Protein AF-A0A4Q3RS38-F1 (afdb_monomer)

pLDDT: mean 78.44, std 14.87, range [48.41, 98.0]

Secondary structure (DSSP, 8-state):
-HHHHHHHHHHHHHHHHHHHHHHHHHHTTGGGG-S-HHHHHHHHHHHHHHHHHHHHHHHHH--

Sequence (63 aa):
MEVIFILVAISMVVAGGFLISFLRNMKSGQYDDMYTPSVRILFDNHKKTDNKQEDVTIRGIKK

Solvent-accessible surface area (backbone atoms only — not comparable to full-atom values): 3840 Å² total; per-residue (Å²): 119,70,66,57,57,57,53,52,54,53,49,51,52,53,53,50,51,51,52,53,51,50,56,51,51,70,68,64,51,80,72,75,72,76,69,51,67,73,62,53,56,66,58,57,61,65,62,56,61,65,62,51,57,56,58,54,53,57,56,60,72,76,102

Radius of gyration: 28.15 Å; Cα contacts (8 Å, |Δi|>4): 2; chains: 1; bounding box: 76×16×57 Å

Foldseek 3Di:
DVVVVVVVVVVVVVVVVVVVVVVVVVVVPPVPPPDDPVNVVVVVVVVVVVVVVVVVVVVVVVD

Structure (mmCIF, N/CA/C/O backbone):
data_AF-A0A4Q3RS38-F1
#
_entry.id   AF-A0A4Q3RS38-F1
#
loop_
_atom_site.group_PDB
_atom_site.id
_atom_site.type_symbol
_atom_site.label_atom_id
_atom_site.label_alt_id
_atom_site.label_comp_id
_atom_site.label_asym_id
_atom_site.label_entity_id
_atom_site.label_seq_id
_atom_site.pdbx_PDB_ins_code
_atom_site.Cartn_x
_atom_site.Cartn_y
_atom_site.Cartn_z
_atom_site.occupancy
_atom_site.B_iso_or_equiv
_atom_site.auth_seq_id
_atom_site.auth_comp_id
_atom_site.auth_asym_id
_atom_site.auth_atom_id
_atom_site.pdbx_PDB_model_num
ATOM 1 N N . MET A 1 1 ? 20.610 -4.177 -19.988 1.00 76.44 1 MET A N 1
ATOM 2 C CA . MET A 1 1 ? 20.699 -2.863 -19.310 1.00 76.44 1 MET A CA 1
ATOM 3 C C . MET A 1 1 ? 19.355 -2.142 -19.306 1.00 76.44 1 MET A C 1
ATOM 5 O O . MET A 1 1 ? 18.955 -1.661 -18.261 1.00 76.44 1 MET A O 1
ATOM 9 N N . GLU A 1 2 ? 18.624 -2.124 -20.423 1.00 88.75 2 GLU A N 1
ATOM 10 C CA . GLU A 1 2 ? 17.303 -1.478 -20.546 1.00 88.75 2 GLU A CA 1
ATOM 11 C C . GLU A 1 2 ? 16.227 -2.033 -19.589 1.00 88.75 2 GLU A C 1
ATOM 13 O O . GLU A 1 2 ? 15.491 -1.277 -18.963 1.00 88.75 2 GLU A O 1
ATOM 18 N N . VAL A 1 3 ? 16.207 -3.354 -19.383 1.00 94.00 3 VAL A N 1
ATOM 19 C CA . VAL A 1 3 ? 15.248 -4.038 -18.492 1.00 94.00 3 VAL A CA 1
ATOM 20 C C . VAL A 1 3 ? 15.305 -3.526 -17.046 1.00 94.00 3 VAL A C 1
ATOM 22 O O . VAL A 1 3 ? 14.277 -3.483 -16.372 1.00 94.00 3 VAL A O 1
ATOM 25 N N . ILE A 1 4 ? 16.479 -3.084 -16.573 1.00 95.44 4 ILE A N 1
ATOM 26 C CA . ILE A 1 4 ? 16.637 -2.544 -15.214 1.00 95.44 4 ILE A CA 1
ATOM 27 C C . ILE A 1 4 ? 15.791 -1.277 -15.029 1.00 95.44 4 ILE A C 1
ATOM 29 O O . ILE A 1 4 ? 15.169 -1.108 -13.986 1.00 95.44 4 ILE A O 1
ATOM 33 N N . PHE A 1 5 ? 15.719 -0.411 -16.043 1.00 94.88 5 PHE A N 1
ATOM 34 C CA . PHE A 1 5 ? 14.982 0.850 -15.951 1.00 94.88 5 PHE A CA 1
ATOM 35 C C . PHE A 1 5 ? 13.473 0.611 -15.872 1.00 94.88 5 PHE A C 1
ATOM 37 O O . PHE A 1 5 ? 12.789 1.241 -15.067 1.00 94.88 5 PHE A O 1
ATOM 44 N N . ILE A 1 6 ? 12.967 -0.356 -16.641 1.00 95.06 6 ILE A N 1
ATOM 45 C CA . ILE A 1 6 ? 11.559 -0.774 -16.591 1.00 95.06 6 ILE A CA 1
ATOM 46 C C . ILE A 1 6 ? 11.228 -1.366 -15.216 1.00 95.06 6 ILE A C 1
ATOM 48 O O . ILE A 1 6 ? 10.206 -1.026 -14.621 1.00 95.06 6 ILE A O 1
ATOM 52 N N . LEU A 1 7 ? 12.112 -2.207 -14.675 1.00 95.31 7 LEU A N 1
ATOM 53 C CA . LEU A 1 7 ? 11.911 -2.836 -13.372 1.00 95.31 7 LEU A CA 1
ATOM 54 C C . LEU A 1 7 ? 11.881 -1.808 -12.228 1.00 95.31 7 LEU A C 1
ATOM 56 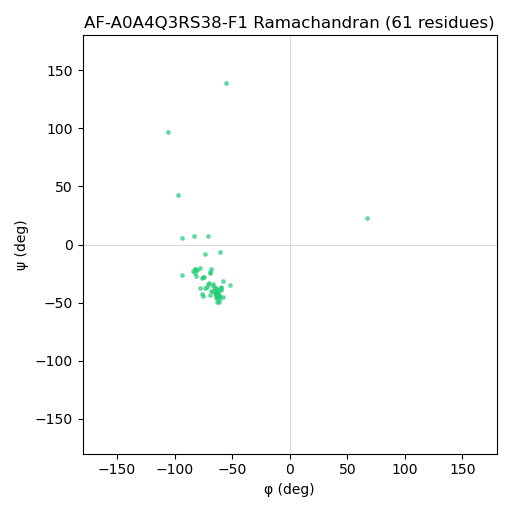O O . LEU A 1 7 ? 11.053 -1.917 -11.325 1.00 95.31 7 LEU A O 1
ATOM 60 N N . VAL A 1 8 ? 12.739 -0.785 -12.293 1.00 96.38 8 VAL A N 1
ATOM 61 C CA . VAL A 1 8 ? 12.762 0.331 -11.331 1.00 96.38 8 VAL A CA 1
ATOM 62 C C . VAL A 1 8 ? 11.494 1.185 -11.427 1.00 96.38 8 VAL A C 1
ATOM 64 O O . VAL A 1 8 ? 10.934 1.574 -10.404 1.00 96.38 8 VAL A O 1
ATOM 67 N N . ALA A 1 9 ? 10.993 1.449 -12.635 1.00 96.56 9 ALA A N 1
ATOM 68 C CA . ALA A 1 9 ? 9.751 2.199 -12.804 1.00 96.56 9 ALA A CA 1
ATOM 69 C C . ALA A 1 9 ? 8.551 1.450 -12.199 1.00 96.56 9 ALA A C 1
ATOM 71 O O . ALA A 1 9 ? 7.761 2.030 -11.452 1.00 96.56 9 ALA A O 1
ATOM 72 N N . ILE A 1 10 ? 8.444 0.143 -12.463 1.00 97.25 10 ILE A N 1
ATOM 73 C CA . ILE A 1 10 ? 7.381 -0.702 -11.902 1.00 97.25 10 ILE A CA 1
ATOM 74 C C . ILE A 1 10 ? 7.487 -0.760 -10.373 1.00 97.25 10 ILE A C 1
ATOM 76 O O . ILE A 1 10 ? 6.470 -0.635 -9.689 1.00 97.25 10 ILE A O 1
ATOM 80 N N . SER A 1 11 ? 8.694 -0.895 -9.814 1.00 97.31 11 SER A N 1
ATOM 81 C CA . SER A 1 11 ? 8.870 -0.949 -8.360 1.00 97.31 11 SER A CA 1
ATOM 82 C C . SER A 1 11 ? 8.480 0.363 -7.672 1.00 97.31 11 SER A C 1
ATOM 84 O O . SER A 1 11 ? 7.836 0.314 -6.624 1.00 97.31 11 SER A O 1
ATOM 86 N N . MET A 1 12 ? 8.764 1.524 -8.278 1.00 97.19 12 MET A N 1
ATOM 87 C CA . MET A 1 12 ? 8.294 2.827 -7.785 1.00 97.19 12 MET A CA 1
ATOM 88 C C . MET A 1 12 ? 6.767 2.923 -7.757 1.00 97.19 12 MET A C 1
ATOM 90 O O . MET A 1 12 ? 6.207 3.405 -6.772 1.00 97.19 12 MET A O 1
ATOM 94 N N . VAL A 1 13 ? 6.086 2.452 -8.808 1.00 97.56 13 VAL A N 1
ATOM 95 C CA . VAL A 1 13 ? 4.614 2.460 -8.872 1.00 97.56 13 VAL A CA 1
ATOM 96 C C . VAL A 1 13 ? 4.022 1.560 -7.791 1.00 97.56 13 VAL A C 1
ATOM 98 O O . VAL A 1 13 ? 3.119 1.982 -7.068 1.00 97.56 13 VAL A O 1
ATOM 101 N N . VAL A 1 14 ? 4.554 0.345 -7.635 1.00 97.81 14 VAL A N 1
ATOM 102 C CA . VAL A 1 14 ? 4.100 -0.602 -6.608 1.00 97.81 14 VAL A CA 1
ATOM 103 C C . VAL A 1 14 ? 4.342 -0.037 -5.207 1.00 97.81 14 VAL A C 1
ATOM 105 O O . VAL A 1 14 ? 3.412 0.014 -4.404 1.00 97.81 14 VAL A O 1
ATOM 108 N N . ALA A 1 15 ? 5.550 0.455 -4.920 1.00 97.69 15 ALA A N 1
ATOM 109 C CA . ALA A 1 15 ? 5.890 1.035 -3.622 1.00 97.69 15 ALA A CA 1
ATOM 110 C C . ALA A 1 15 ? 5.021 2.260 -3.290 1.00 97.69 15 ALA A C 1
ATOM 112 O O . ALA A 1 15 ? 4.477 2.352 -2.189 1.00 97.69 15 ALA A O 1
ATOM 113 N N . GLY A 1 16 ? 4.830 3.170 -4.250 1.00 98.00 16 GLY A N 1
ATOM 114 C CA . GLY A 1 16 ? 3.965 4.338 -4.090 1.00 98.00 16 GLY A CA 1
ATOM 115 C C . GLY A 1 16 ? 2.498 3.959 -3.878 1.00 98.00 16 GLY A C 1
ATOM 116 O O . GLY A 1 16 ? 1.842 4.500 -2.987 1.00 98.00 16 GLY A O 1
ATOM 117 N N . GLY A 1 17 ? 1.989 2.987 -4.638 1.00 97.56 17 GLY A N 1
ATOM 118 C CA . GLY A 1 17 ? 0.623 2.480 -4.499 1.00 97.56 17 GLY A CA 1
ATOM 119 C C . GLY A 1 17 ? 0.364 1.851 -3.129 1.00 97.56 17 GLY A C 1
ATOM 120 O O . GLY A 1 17 ? -0.654 2.146 -2.493 1.00 97.56 17 GLY A O 1
ATOM 121 N N . PHE A 1 18 ? 1.308 1.047 -2.633 1.00 96.50 18 PHE A N 1
ATOM 122 C CA . PHE A 1 18 ? 1.243 0.479 -1.287 1.00 96.50 18 PHE A CA 1
ATOM 123 C C . PHE A 1 18 ? 1.303 1.558 -0.207 1.00 96.50 18 PHE A C 1
ATOM 125 O O . PHE A 1 18 ? 0.499 1.521 0.722 1.00 96.50 18 PHE A O 1
ATOM 132 N N . LEU A 1 19 ? 2.186 2.549 -0.346 1.00 96.25 19 LEU A N 1
ATOM 133 C CA . LEU A 1 19 ? 2.301 3.652 0.607 1.00 96.25 19 LEU A CA 1
ATOM 134 C C . LEU A 1 19 ? 1.008 4.476 0.689 1.00 96.25 19 LEU A C 1
ATOM 136 O O . LEU A 1 19 ? 0.514 4.747 1.781 1.00 96.25 19 LEU A O 1
ATOM 140 N N . ILE A 1 20 ? 0.418 4.840 -0.454 1.00 96.12 20 ILE A N 1
ATOM 141 C CA . ILE A 1 20 ? -0.844 5.593 -0.495 1.00 96.12 20 ILE A CA 1
ATOM 142 C C . ILE A 1 20 ? -1.979 4.772 0.122 1.00 96.12 20 ILE A C 1
ATOM 144 O O . ILE A 1 20 ? -2.752 5.298 0.924 1.00 96.12 20 ILE A O 1
ATOM 148 N N . SER A 1 21 ? -2.076 3.486 -0.219 1.00 94.56 21 SER A N 1
ATOM 149 C CA . SER A 1 21 ? -3.098 2.587 0.331 1.00 94.56 21 SER A CA 1
ATOM 150 C C . SER A 1 21 ? -2.950 2.430 1.846 1.00 94.56 21 SER A C 1
ATOM 152 O O . SER A 1 21 ? -3.938 2.518 2.572 1.00 94.56 21 SER A O 1
ATOM 154 N N . PHE A 1 22 ? -1.715 2.296 2.334 1.00 91.81 22 PHE A N 1
ATOM 155 C CA . PHE A 1 22 ? -1.393 2.227 3.756 1.00 91.81 22 PHE A CA 1
ATOM 156 C C . PHE A 1 22 ? -1.804 3.502 4.504 1.00 91.81 22 PHE A C 1
ATOM 158 O O . PHE A 1 22 ? -2.521 3.430 5.502 1.00 91.81 22 PHE A O 1
ATOM 165 N N . LEU A 1 23 ? -1.439 4.681 3.988 1.00 92.81 23 LEU A N 1
ATOM 166 C CA . LEU A 1 23 ? -1.816 5.963 4.593 1.00 92.81 23 LEU A CA 1
ATOM 167 C C . LEU A 1 23 ? -3.335 6.184 4.584 1.00 92.81 23 LEU A C 1
ATOM 169 O O . LEU A 1 23 ? -3.889 6.720 5.545 1.00 92.81 23 LEU A O 1
ATOM 173 N N . ARG A 1 24 ? -4.028 5.758 3.520 1.00 91.06 24 ARG A N 1
ATOM 174 C CA . ARG A 1 24 ? -5.497 5.783 3.462 1.00 91.06 24 ARG A CA 1
ATOM 175 C C . ARG A 1 24 ? -6.112 4.857 4.508 1.00 91.06 24 ARG A C 1
ATOM 177 O O . ARG A 1 24 ? -7.057 5.269 5.171 1.00 91.06 24 ARG A O 1
ATOM 184 N N . ASN A 1 25 ? -5.560 3.660 4.698 1.00 89.44 25 ASN A N 1
ATOM 185 C CA . ASN A 1 25 ? -6.046 2.710 5.696 1.00 89.44 25 ASN A CA 1
ATOM 186 C C . ASN A 1 25 ? -5.858 3.233 7.129 1.00 89.44 25 ASN A C 1
ATOM 188 O O . ASN A 1 25 ? -6.788 3.163 7.926 1.00 89.44 25 ASN A O 1
ATOM 192 N N . MET A 1 26 ? -4.709 3.849 7.433 1.00 85.44 26 MET A N 1
ATOM 193 C CA . MET A 1 26 ? -4.478 4.487 8.738 1.00 85.44 26 MET A CA 1
ATOM 194 C C . MET A 1 26 ? -5.487 5.604 9.033 1.00 85.44 26 MET A C 1
ATOM 196 O O . MET A 1 26 ? -5.926 5.755 10.169 1.00 85.44 26 MET A O 1
ATOM 200 N N . LYS A 1 27 ? -5.878 6.383 8.016 1.00 81.94 27 LYS A N 1
ATOM 201 C CA . LYS A 1 27 ? -6.882 7.450 8.162 1.00 81.94 27 LYS A CA 1
ATOM 202 C C . LYS A 1 27 ? -8.321 6.937 8.208 1.00 81.94 27 LYS A C 1
ATOM 204 O O . LYS A 1 27 ? -9.184 7.652 8.700 1.00 81.94 27 LYS A O 1
ATOM 209 N N . SER A 1 28 ? -8.590 5.727 7.714 1.00 79.69 28 SER A N 1
ATOM 210 C CA . SER A 1 28 ? -9.941 5.161 7.599 1.00 79.69 28 SER A CA 1
ATOM 211 C C . SER A 1 28 ? -10.577 4.773 8.940 1.00 79.69 28 SER A C 1
ATOM 213 O O . SER A 1 28 ? -11.647 4.172 8.943 1.00 79.69 28 SER A O 1
ATOM 215 N N . GLY A 1 29 ? -9.950 5.096 10.076 1.00 68.50 29 GLY A N 1
ATOM 216 C CA . GLY A 1 29 ? -10.606 4.974 11.377 1.00 68.50 29 GLY A CA 1
ATOM 217 C C . GLY A 1 29 ? -10.906 3.534 11.790 1.00 68.50 29 GLY A C 1
ATOM 218 O O . GLY A 1 29 ? -11.753 3.321 12.645 1.00 68.50 29 GLY A O 1
ATOM 219 N N . GLN A 1 30 ? -10.190 2.542 11.244 1.00 67.75 30 GLN A N 1
ATOM 220 C CA . GLN A 1 30 ? -10.324 1.129 11.643 1.00 67.75 30 GLN A CA 1
ATOM 221 C C . GLN A 1 30 ? -9.980 0.892 13.134 1.00 67.75 30 GLN A C 1
ATOM 223 O O . GLN A 1 30 ? -10.184 -0.194 13.662 1.00 67.75 30 GLN A O 1
ATOM 228 N N . TYR A 1 31 ? -9.492 1.926 13.821 1.00 69.44 31 TYR A N 1
ATOM 229 C CA . TYR A 1 31 ? -9.271 1.979 15.262 1.00 69.44 31 TYR A CA 1
ATOM 230 C C . TYR A 1 31 ? -10.524 2.344 16.072 1.00 69.44 31 TYR A C 1
ATOM 232 O O . TYR A 1 31 ? -10.403 2.566 17.265 1.00 69.44 31 TYR A O 1
ATOM 240 N N . ASP A 1 32 ? -11.716 2.446 15.483 1.00 69.81 32 ASP A N 1
ATOM 241 C CA . ASP A 1 32 ? -12.935 2.745 16.259 1.00 69.81 32 ASP A CA 1
ATOM 242 C C . ASP A 1 32 ? -13.333 1.583 17.195 1.00 69.81 32 ASP A C 1
ATOM 244 O O . ASP A 1 32 ? -13.983 1.770 18.221 1.00 69.81 32 ASP A O 1
ATOM 248 N N . ASP A 1 33 ? -12.856 0.369 16.905 1.00 73.00 33 ASP A N 1
ATOM 249 C CA . ASP A 1 33 ? -13.15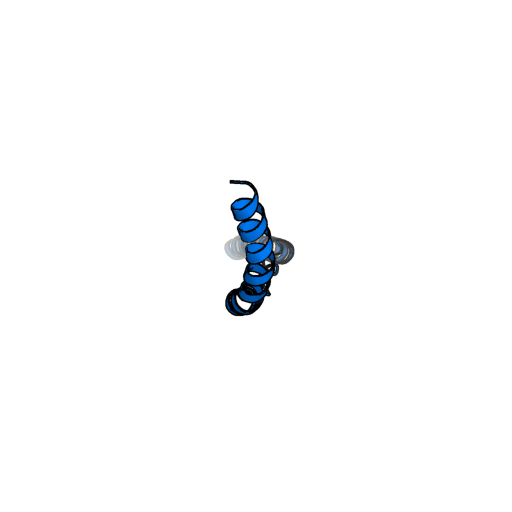3 -0.834 17.687 1.00 73.00 33 ASP A CA 1
ATOM 250 C C . ASP A 1 33 ? -12.040 -1.170 18.705 1.00 73.00 33 ASP A C 1
ATOM 252 O O . ASP A 1 33 ? -11.637 -2.320 18.872 1.00 73.00 33 ASP A O 1
ATOM 256 N N . MET A 1 34 ? -11.505 -0.158 19.410 1.00 71.25 34 MET A N 1
ATOM 257 C CA . MET A 1 34 ? -10.587 -0.395 20.547 1.00 71.25 34 MET A CA 1
ATOM 258 C C . MET A 1 34 ? -11.310 -0.906 21.801 1.00 71.25 34 MET A C 1
ATOM 260 O O . MET A 1 34 ? -10.662 -1.257 22.789 1.00 71.25 34 MET A O 1
ATOM 264 N N . TYR A 1 35 ? -12.6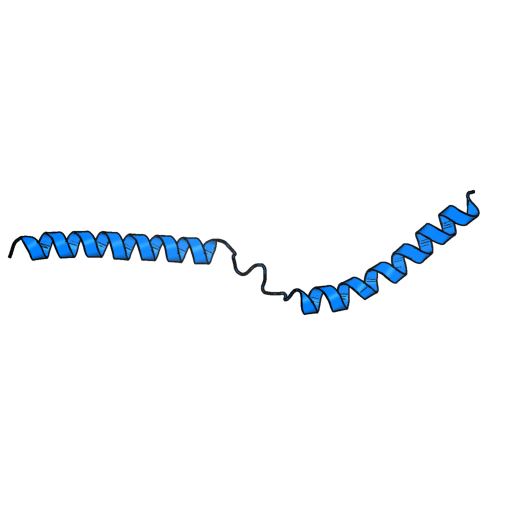46 -0.925 21.793 1.00 70.19 35 TYR A N 1
ATOM 265 C CA . TYR A 1 35 ? -13.453 -1.352 22.927 1.00 70.19 35 TYR A CA 1
ATOM 266 C C . TYR A 1 35 ? -14.054 -2.733 22.682 1.00 70.19 35 TYR A C 1
ATOM 268 O O . TYR A 1 35 ? -15.098 -2.884 22.049 1.00 70.19 35 TYR A O 1
ATOM 276 N N . THR A 1 36 ? -13.379 -3.746 23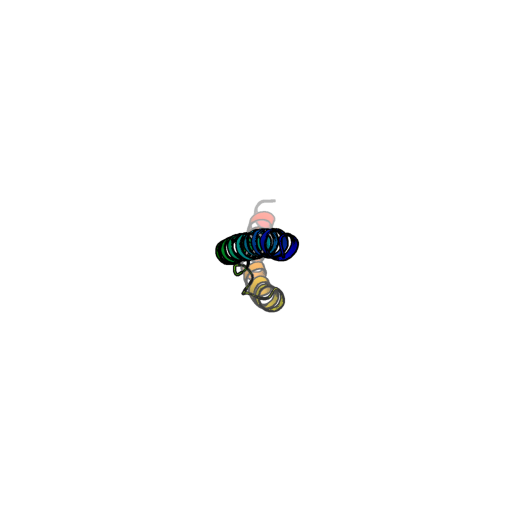.221 1.00 79.56 36 THR A N 1
ATOM 277 C CA . THR A 1 36 ? -13.681 -5.158 22.986 1.00 79.56 36 THR A CA 1
ATOM 278 C C . THR A 1 36 ? -15.141 -5.503 23.327 1.00 79.56 36 THR A C 1
ATOM 280 O O . THR A 1 36 ? -15.640 -5.092 24.384 1.00 79.56 36 THR A O 1
ATOM 283 N N . PRO A 1 37 ? -15.824 -6.332 22.510 1.00 75.31 37 PRO A N 1
ATOM 284 C CA . PRO A 1 37 ? -17.209 -6.748 22.748 1.00 75.31 37 PRO A CA 1
ATOM 285 C C . PRO A 1 37 ? -17.457 -7.321 24.147 1.00 75.31 37 PRO A C 1
ATOM 287 O O . PRO A 1 37 ? -18.504 -7.079 24.743 1.00 75.31 37 PRO A O 1
ATOM 290 N N . SER A 1 38 ? -16.476 -8.034 24.705 1.00 79.25 38 SER A N 1
ATOM 291 C CA . SER A 1 38 ? -16.539 -8.598 26.055 1.00 79.25 38 SER A CA 1
ATOM 292 C C . SER A 1 38 ? -16.727 -7.536 27.136 1.00 79.25 38 SER A C 1
ATOM 294 O O . SER A 1 38 ? -17.465 -7.765 28.087 1.00 79.25 38 SER A O 1
ATOM 296 N N . VAL A 1 39 ? -16.125 -6.359 26.980 1.00 77.94 39 VAL A N 1
ATOM 297 C CA . VAL A 1 39 ? -16.239 -5.264 27.947 1.00 77.94 39 VAL A CA 1
ATOM 298 C C . VAL A 1 39 ? -17.606 -4.583 27.811 1.00 77.94 39 VAL A C 1
ATOM 300 O O . VAL A 1 39 ? -18.289 -4.364 28.809 1.00 77.94 39 VAL A O 1
ATOM 303 N N . ARG A 1 40 ? -18.073 -4.354 26.575 1.00 77.25 40 ARG A N 1
ATOM 304 C CA . ARG A 1 40 ? -19.402 -3.779 26.294 1.00 77.25 40 ARG A CA 1
ATOM 305 C C . ARG A 1 40 ? -20.534 -4.614 26.891 1.00 77.25 40 ARG A C 1
ATOM 307 O O . ARG A 1 40 ? -21.417 -4.073 27.546 1.00 77.25 40 ARG A O 1
ATOM 314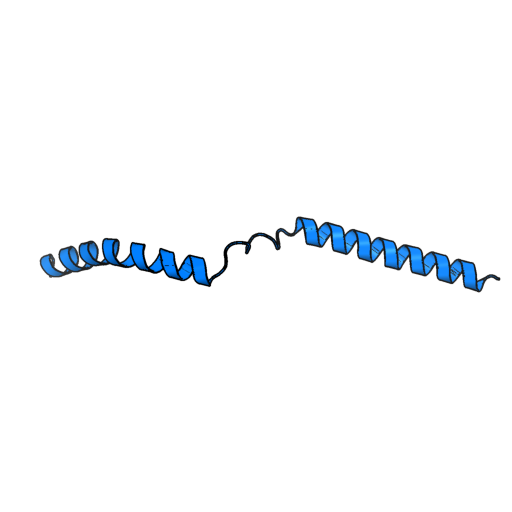 N N . ILE A 1 41 ? -20.473 -5.933 26.732 1.00 79.50 41 ILE A N 1
ATOM 315 C CA . ILE A 1 41 ? -21.514 -6.848 27.215 1.00 79.50 41 ILE A CA 1
ATOM 316 C C . ILE A 1 41 ? -21.582 -6.869 28.752 1.00 79.50 41 ILE A C 1
ATOM 318 O O . ILE A 1 41 ? -22.673 -6.978 29.310 1.00 79.50 41 ILE A O 1
ATOM 322 N N . LEU A 1 42 ? -20.454 -6.724 29.457 1.00 76.50 42 LEU A N 1
ATOM 323 C CA . LEU A 1 42 ? -20.441 -6.689 30.926 1.00 76.50 42 LEU A CA 1
ATOM 324 C C . LEU A 1 42 ? -21.140 -5.444 31.492 1.00 76.50 42 LEU A C 1
ATOM 326 O O . LEU A 1 42 ? -21.826 -5.542 32.508 1.00 76.50 42 LEU A O 1
ATOM 330 N N . PHE A 1 43 ? -21.024 -4.297 30.822 1.00 74.38 43 PHE A N 1
ATOM 331 C CA . PHE A 1 43 ? -21.605 -3.034 31.291 1.00 74.38 43 PHE A CA 1
ATOM 332 C C . PHE A 1 43 ? -23.006 -2.745 30.724 1.00 74.38 43 PHE A C 1
ATOM 334 O O . PHE A 1 43 ? -23.813 -2.095 31.391 1.00 74.38 43 PHE A O 1
ATOM 341 N N . ASP A 1 44 ? -23.350 -3.282 29.550 1.00 72.25 44 ASP A N 1
ATOM 342 C CA . ASP A 1 44 ? -24.687 -3.140 28.949 1.00 72.25 44 ASP A CA 1
ATOM 343 C C . ASP A 1 44 ? -25.780 -3.900 29.717 1.00 72.25 44 ASP A C 1
ATOM 345 O O . ASP A 1 44 ? -26.957 -3.525 29.669 1.00 72.25 44 ASP A O 1
ATOM 349 N N . ASN A 1 45 ? -25.412 -4.949 30.458 1.00 67.56 45 ASN A N 1
ATOM 350 C CA . ASN A 1 45 ? -26.354 -5.713 31.277 1.00 67.56 45 ASN A CA 1
ATOM 351 C C . ASN A 1 45 ? -26.877 -4.924 32.487 1.00 67.56 45 ASN A C 1
ATOM 353 O O . ASN A 1 45 ? -27.981 -5.204 32.950 1.00 67.56 45 ASN A O 1
ATOM 357 N N . HIS A 1 46 ? -26.146 -3.909 32.963 1.00 63.59 46 HIS A N 1
ATOM 358 C CA . HIS A 1 46 ? -26.550 -3.155 34.151 1.00 63.59 46 HIS A CA 1
ATOM 359 C C . HIS A 1 46 ? -27.595 -2.064 33.853 1.00 63.59 46 HIS A C 1
ATOM 361 O O . HIS A 1 46 ? -28.413 -1.749 34.709 1.00 63.59 46 HIS A O 1
ATOM 367 N N . LYS A 1 47 ? -27.635 -1.512 32.629 1.00 61.41 47 LYS A N 1
ATOM 368 C CA . LYS A 1 47 ? -28.580 -0.432 32.264 1.00 61.41 47 LYS A CA 1
ATOM 369 C C . LYS A 1 47 ? -29.996 -0.906 31.915 1.00 61.41 47 LYS A C 1
ATOM 371 O O . LYS A 1 47 ? -30.936 -0.107 31.941 1.00 61.41 47 LYS A O 1
ATOM 376 N N . LYS A 1 48 ? -30.167 -2.179 31.538 1.00 60.81 48 LYS A N 1
ATOM 377 C CA . LYS A 1 48 ? -31.472 -2.717 31.104 1.00 60.81 48 LYS A CA 1
ATOM 378 C C . LYS A 1 48 ? -32.384 -3.118 32.262 1.00 60.81 48 LYS A C 1
ATOM 380 O O . LYS A 1 48 ? -33.593 -3.185 32.055 1.00 60.81 48 LYS A O 1
ATOM 385 N N . THR A 1 49 ? -31.846 -3.375 33.452 1.00 59.22 49 THR A N 1
ATOM 386 C CA . THR A 1 49 ? -32.656 -3.693 34.638 1.00 59.22 49 THR A CA 1
ATOM 3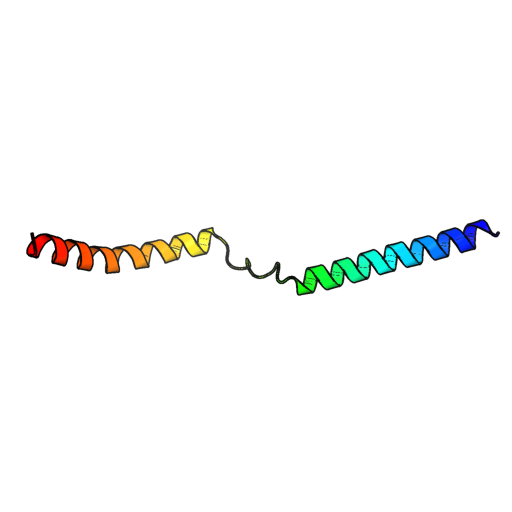87 C C . THR A 1 49 ? -33.401 -2.472 35.167 1.00 59.22 49 THR A C 1
ATOM 389 O O . THR A 1 49 ? -34.575 -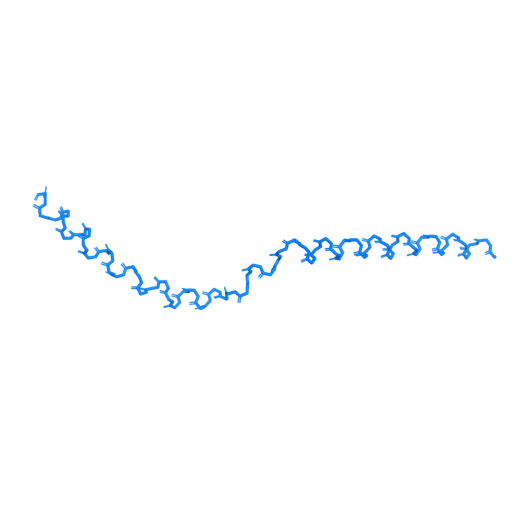2.597 35.508 1.00 59.22 49 THR A O 1
ATOM 392 N N . ASP A 1 50 ? -32.787 -1.289 35.107 1.00 60.47 50 ASP A N 1
ATOM 393 C CA . ASP A 1 50 ? -33.337 -0.086 35.743 1.00 60.47 50 ASP A CA 1
ATOM 394 C C . ASP A 1 50 ? -34.479 0.541 34.921 1.00 60.47 50 ASP A C 1
ATOM 396 O O . ASP A 1 50 ? -35.498 0.943 35.469 1.00 60.47 50 ASP A O 1
ATOM 400 N N . ASN A 1 51 ? -34.383 0.528 33.585 1.00 58.31 51 ASN A N 1
ATOM 401 C CA . ASN A 1 51 ? -35.417 1.110 32.710 1.00 58.31 51 ASN A CA 1
ATOM 402 C C . ASN A 1 51 ? -36.620 0.185 32.459 1.00 58.31 51 ASN A C 1
ATOM 404 O O . ASN A 1 51 ? -37.693 0.640 32.064 1.00 58.31 51 ASN A O 1
ATOM 408 N N . LYS A 1 52 ? -36.464 -1.132 32.647 1.00 57.75 52 LYS A N 1
ATOM 409 C CA . LYS A 1 52 ? -37.536 -2.097 32.350 1.00 57.75 52 LYS A CA 1
ATOM 410 C C . LYS A 1 52 ? -38.528 -2.244 33.506 1.00 57.75 52 LYS A C 1
ATOM 412 O O . LYS A 1 52 ? -39.666 -2.640 33.272 1.00 57.75 52 LYS A O 1
ATOM 417 N N . GLN A 1 53 ? -38.126 -1.916 34.734 1.00 59.06 53 GLN A N 1
ATOM 418 C CA . GLN A 1 53 ? -39.013 -1.977 35.901 1.00 59.06 53 GLN A CA 1
ATOM 419 C C . GLN A 1 53 ? -40.001 -0.803 35.961 1.00 59.06 53 GLN A C 1
ATOM 421 O O . GLN A 1 53 ? -41.134 -0.994 36.404 1.00 59.06 53 GLN A O 1
ATOM 426 N N . GLU A 1 54 ? -39.649 0.363 35.417 1.00 59.03 54 GLU A N 1
ATOM 427 C CA . GLU A 1 54 ? -40.556 1.518 35.358 1.00 59.03 54 GLU A CA 1
ATOM 428 C C . GLU A 1 54 ? -41.646 1.357 34.274 1.00 59.03 54 GLU A C 1
ATOM 430 O O . GLU A 1 54 ? -42.831 1.553 34.547 1.00 59.03 54 GLU A O 1
ATOM 435 N N . ASP A 1 55 ? -41.287 0.889 33.068 1.00 60.81 55 ASP A N 1
ATOM 436 C CA . ASP A 1 55 ? -42.234 0.716 31.945 1.00 60.81 55 ASP A CA 1
ATOM 437 C C . ASP A 1 55 ? -43.236 -0.437 32.173 1.00 60.81 55 ASP A C 1
ATOM 439 O O . ASP A 1 55 ? -44.401 -0.357 31.777 1.00 60.81 55 ASP A O 1
ATOM 443 N N . VAL A 1 56 ? -42.830 -1.507 32.869 1.00 64.56 56 VAL A N 1
ATOM 444 C CA . VAL A 1 56 ? -43.735 -2.628 33.191 1.00 64.56 56 VAL A CA 1
ATOM 445 C C . VAL A 1 56 ? -44.734 -2.242 34.286 1.00 64.56 56 VAL A C 1
ATOM 447 O O . VAL A 1 56 ? -45.909 -2.601 34.189 1.00 64.56 56 VAL A O 1
ATOM 450 N N . THR A 1 57 ? -44.309 -1.461 35.283 1.00 63.03 57 THR A N 1
ATOM 451 C CA . THR A 1 57 ? -45.187 -1.032 36.384 1.00 63.03 57 THR A CA 1
ATOM 452 C C . THR A 1 57 ? -46.249 -0.043 35.892 1.00 63.03 57 THR A C 1
ATOM 454 O O . THR A 1 57 ? -47.431 -0.207 36.192 1.00 63.03 57 THR A O 1
ATOM 457 N N . ILE A 1 58 ? -45.880 0.930 35.051 1.00 63.44 58 ILE A N 1
ATOM 458 C CA . ILE A 1 58 ? -46.827 1.938 34.541 1.00 63.44 58 ILE A CA 1
ATOM 459 C C . ILE A 1 58 ? -47.831 1.334 33.542 1.00 63.44 58 ILE A C 1
ATOM 461 O O . ILE A 1 58 ? -49.001 1.722 33.531 1.00 63.44 58 ILE A O 1
ATOM 465 N N . ARG A 1 59 ? -47.430 0.343 32.732 1.00 64.38 59 ARG A N 1
ATOM 466 C CA . ARG A 1 59 ? -48.351 -0.342 31.803 1.00 64.38 59 ARG A CA 1
ATOM 467 C C . ARG A 1 59 ? -49.315 -1.306 32.491 1.00 64.38 59 ARG A C 1
ATOM 469 O O . ARG A 1 59 ? -50.406 -1.510 31.968 1.00 64.38 59 ARG A O 1
ATOM 476 N N . GLY A 1 60 ? -48.934 -1.882 33.632 1.00 57.56 60 GLY A N 1
ATOM 477 C CA . GLY A 1 60 ? -49.795 -2.771 34.419 1.00 57.56 60 GLY A CA 1
ATOM 478 C C . GLY A 1 60 ? -50.889 -2.042 35.203 1.00 57.56 60 GLY A C 1
ATOM 479 O O . GLY A 1 60 ? -51.950 -2.607 35.419 1.00 57.56 60 GLY A O 1
ATOM 480 N N . ILE A 1 61 ? -50.657 -0.781 35.586 1.00 64.06 61 ILE A N 1
ATOM 481 C CA . ILE A 1 61 ?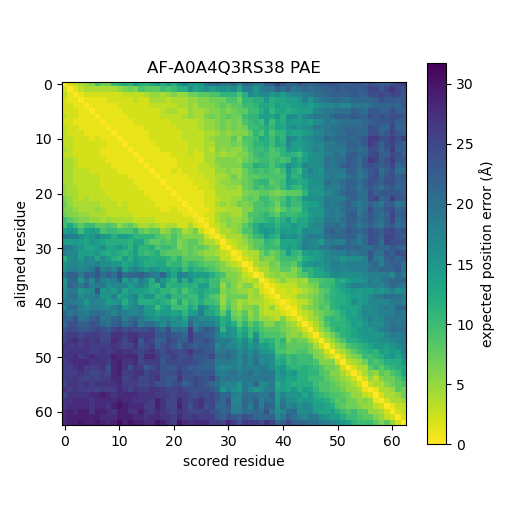 -51.630 0.044 36.331 1.00 64.06 61 ILE A CA 1
ATOM 482 C C . ILE A 1 61 ? -52.672 0.685 35.398 1.00 64.06 61 ILE A C 1
ATOM 484 O O . ILE A 1 61 ? -53.774 1.019 35.822 1.00 64.06 61 ILE A O 1
ATOM 488 N N . LYS A 1 62 ? -52.333 0.872 34.116 1.00 57.69 62 LYS A N 1
ATOM 489 C CA . LYS A 1 62 ? -53.191 1.546 33.128 1.00 57.69 62 LYS A CA 1
ATOM 490 C C . LYS A 1 62 ? -54.082 0.587 32.321 1.00 57.69 62 LYS A C 1
ATOM 492 O O . LYS A 1 62 ? -54.715 1.036 31.364 1.00 57.69 62 L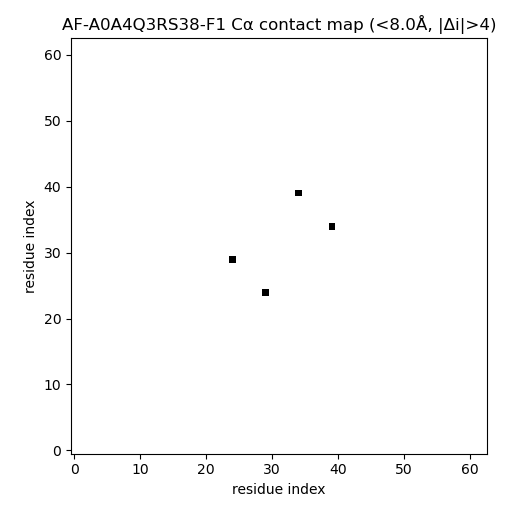YS A O 1
ATOM 497 N N . LYS A 1 63 ? -54.090 -0.708 32.649 1.00 48.41 63 LYS A N 1
ATOM 498 C CA . LYS A 1 63 ? -54.858 -1.738 31.944 1.00 48.41 63 LYS A CA 1
ATOM 499 C C . LYS A 1 63 ? -55.933 -2.341 32.833 1.00 48.41 63 LYS A C 1
ATOM 501 O O . LYS A 1 63 ? -55.644 -2.539 34.030 1.00 48.41 63 LYS A O 1
#

Mean predicted aligned error: 13.17 Å